Protein AF-A0A7S4K6Q9-F1 (afdb_monomer_lite)

pLDDT: mean 73.51, std 19.59, range [27.22, 94.31]

Structure (mmCIF, N/CA/C/O backbone):
data_AF-A0A7S4K6Q9-F1
#
_entry.id   AF-A0A7S4K6Q9-F1
#
loop_
_atom_site.group_PDB
_atom_site.id
_atom_site.type_symbol
_atom_site.label_atom_id
_atom_site.label_alt_id
_atom_site.label_comp_id
_atom_site.label_asym_id
_atom_site.label_entity_id
_atom_site.label_seq_id
_atom_site.pdbx_PDB_ins_code
_atom_site.Cartn_x
_atom_site.Cartn_y
_atom_site.Cartn_z
_atom_site.occupancy
_atom_site.B_iso_or_equiv
_atom_site.auth_seq_id
_atom_site.auth_comp_id
_atom_site.auth_asym_id
_atom_site.auth_atom_id
_atom_site.pdbx_PDB_model_num
ATOM 1 N N . LEU A 1 1 ? -1.852 -20.223 14.571 1.00 50.03 1 LEU A N 1
ATOM 2 C CA . LEU A 1 1 ? -0.803 -20.693 15.490 1.00 50.03 1 LEU A CA 1
ATOM 3 C C . LEU A 1 1 ? 0.495 -20.186 14.914 1.00 50.03 1 LEU A C 1
ATOM 5 O O . LEU A 1 1 ? 0.719 -20.387 13.725 1.00 50.03 1 LEU A O 1
ATOM 9 N N . ASP A 1 2 ? 1.252 -19.447 15.714 1.00 51.03 2 ASP A N 1
ATOM 10 C CA . ASP A 1 2 ? 2.594 -18.989 15.361 1.00 51.03 2 ASP A CA 1
ATOM 11 C C . ASP A 1 2 ? 3.499 -20.211 15.097 1.00 51.03 2 ASP A C 1
ATOM 13 O O . ASP A 1 2 ? 3.128 -21.333 15.462 1.00 51.03 2 ASP A O 1
ATOM 17 N N . PHE A 1 3 ? 4.689 -20.022 14.526 1.00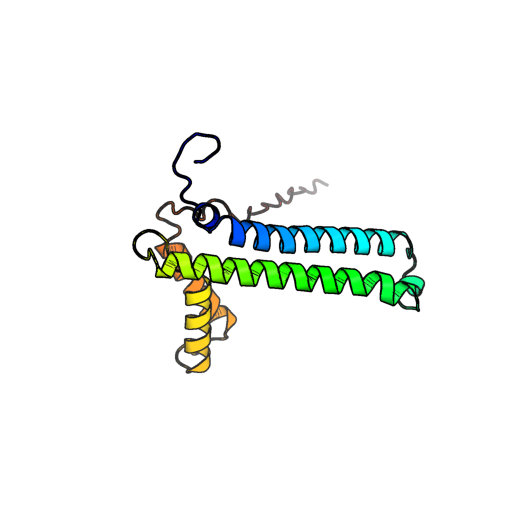 49.22 3 PHE A N 1
ATOM 18 C CA . PHE A 1 3 ? 5.707 -21.075 14.390 1.00 49.22 3 PHE A CA 1
ATOM 19 C C . PHE A 1 3 ? 6.029 -21.760 15.733 1.00 49.22 3 PHE A C 1
ATOM 21 O O . PHE A 1 3 ? 6.483 -22.899 15.757 1.00 49.22 3 PHE A O 1
ATOM 28 N N . TYR A 1 4 ? 5.711 -21.095 16.849 1.00 48.06 4 TYR A N 1
ATOM 29 C CA . TYR A 1 4 ? 5.848 -21.584 18.221 1.00 48.06 4 TYR A CA 1
ATOM 30 C C . TYR A 1 4 ? 4.561 -22.150 18.844 1.00 48.06 4 TYR A C 1
ATOM 32 O O . TYR A 1 4 ? 4.492 -22.321 20.060 1.00 48.06 4 TYR A O 1
ATOM 40 N N . GLY A 1 5 ? 3.506 -22.394 18.062 1.00 46.31 5 GLY A N 1
ATOM 41 C CA . GLY A 1 5 ? 2.275 -22.999 18.580 1.00 46.31 5 GLY A CA 1
ATOM 42 C C . GLY A 1 5 ? 1.490 -22.110 19.555 1.00 46.31 5 GLY A C 1
ATOM 43 O O . GLY A 1 5 ? 0.631 -22.599 20.284 1.00 46.31 5 GLY A O 1
ATOM 44 N N . ARG A 1 6 ? 1.743 -20.796 19.562 1.00 50.53 6 ARG A N 1
ATOM 45 C CA . ARG A 1 6 ? 0.970 -19.816 20.341 1.00 50.53 6 ARG A CA 1
ATOM 46 C C . ARG A 1 6 ? -0.187 -19.249 19.509 1.00 50.53 6 ARG A C 1
ATOM 48 O O . ARG A 1 6 ? -0.061 -19.164 18.279 1.00 50.53 6 ARG A O 1
ATOM 55 N N . PRO A 1 7 ? -1.325 -18.874 20.122 1.00 56.03 7 PRO A N 1
ATOM 56 C CA . PRO A 1 7 ? -2.347 -18.097 19.430 1.00 56.03 7 PRO A CA 1
ATOM 57 C C . PRO A 1 7 ? -1.725 -16.766 18.994 1.00 56.03 7 PRO A C 1
ATOM 59 O O . PRO A 1 7 ? -1.367 -15.935 19.818 1.00 56.03 7 PRO A O 1
ATOM 62 N N . THR A 1 8 ? -1.514 -16.594 17.690 1.00 57.66 8 THR A N 1
ATOM 63 C CA . THR A 1 8 ? -0.915 -15.374 17.150 1.00 57.66 8 THR A CA 1
ATOM 64 C C . THR A 1 8 ? -1.944 -14.262 17.231 1.00 57.66 8 THR A C 1
ATOM 66 O O . THR A 1 8 ? -2.942 -14.304 16.516 1.00 57.66 8 THR A O 1
ATOM 69 N N . GLU A 1 9 ? -1.714 -13.278 18.093 1.00 64.31 9 GLU A N 1
ATOM 70 C CA . GLU A 1 9 ? -2.657 -12.175 18.304 1.00 64.31 9 GLU A CA 1
ATOM 71 C C . GLU A 1 9 ? -2.645 -11.129 17.184 1.00 64.31 9 GLU A C 1
ATOM 73 O O . GLU A 1 9 ? -3.473 -10.223 17.169 1.00 64.31 9 GLU A O 1
ATOM 78 N N . ALA A 1 10 ? -1.756 -11.264 16.195 1.00 69.62 10 ALA A N 1
ATOM 79 C CA . ALA A 1 10 ? -1.750 -10.356 15.061 1.00 69.62 10 ALA A CA 1
ATOM 80 C C . ALA A 1 10 ? -3.058 -10.467 14.255 1.00 69.62 10 ALA A C 1
ATOM 82 O O . ALA A 1 10 ? -3.503 -11.555 13.860 1.00 69.62 10 ALA A O 1
ATOM 83 N N . LEU A 1 11 ? -3.649 -9.300 13.982 1.00 74.19 11 LEU A N 1
ATOM 84 C CA . LEU A 1 11 ? -4.920 -9.121 13.275 1.00 74.19 11 LEU A CA 1
ATOM 85 C C . LEU A 1 11 ? -4.931 -9.869 11.930 1.00 74.19 11 LEU A C 1
ATOM 87 O O . LEU A 1 11 ? -5.911 -10.522 11.576 1.00 74.19 11 LEU A O 1
ATOM 91 N N . TRP A 1 12 ? -3.780 -9.881 11.249 1.00 78.44 12 TRP A N 1
ATOM 92 C CA . TRP A 1 12 ? -3.550 -10.580 9.986 1.00 78.44 12 TRP A CA 1
ATOM 93 C C . TRP A 1 12 ? -3.986 -12.052 9.996 1.00 78.44 12 TRP A C 1
ATOM 95 O O . TRP A 1 12 ? -4.628 -12.516 9.054 1.00 78.44 12 TRP A O 1
ATOM 105 N N . PHE A 1 13 ? -3.678 -12.813 11.050 1.00 80.25 13 PHE A N 1
ATOM 106 C CA . PHE A 1 13 ? -3.968 -14.255 11.069 1.00 80.25 13 PHE A CA 1
ATOM 107 C C . PHE A 1 13 ? -5.449 -14.577 11.265 1.00 80.25 13 PHE A C 1
ATOM 109 O O . PHE A 1 13 ? -5.872 -15.689 10.928 1.00 80.25 13 PHE A O 1
ATOM 116 N N . HIS A 1 14 ? -6.218 -13.603 11.749 1.00 81.25 14 HIS A N 1
ATOM 117 C CA . HIS A 1 14 ? -7.661 -13.691 11.933 1.00 81.25 14 HIS A CA 1
ATOM 118 C C . HIS A 1 14 ? -8.436 -13.294 10.666 1.00 81.25 14 HIS A C 1
ATOM 120 O O . HIS A 1 14 ? -9.622 -13.599 10.555 1.00 81.25 14 HIS A O 1
ATOM 126 N N . ILE A 1 15 ? -7.767 -12.700 9.668 1.00 83.38 15 ILE A N 1
ATOM 127 C CA . ILE A 1 15 ? -8.355 -12.422 8.353 1.00 83.38 15 ILE A CA 1
ATOM 128 C C . ILE A 1 15 ? -8.646 -13.737 7.619 1.00 83.38 15 ILE A C 1
ATOM 130 O O . ILE A 1 15 ? -7.888 -14.720 7.688 1.00 83.38 15 ILE A O 1
ATOM 134 N N . SER A 1 16 ? -9.762 -13.753 6.884 1.00 85.44 16 SER A N 1
ATOM 135 C CA . SER A 1 16 ? -10.164 -14.895 6.066 1.00 85.44 16 SER A CA 1
ATOM 136 C C . SER A 1 16 ? -9.031 -15.305 5.113 1.00 85.44 16 SER A C 1
ATOM 138 O O . SER A 1 16 ? -8.242 -14.479 4.646 1.00 85.44 16 SER A O 1
ATOM 140 N N . ARG A 1 17 ? -8.902 -16.607 4.828 1.00 85.94 17 ARG A N 1
ATOM 141 C CA . ARG A 1 17 ? -7.825 -17.109 3.951 1.00 85.94 17 ARG A CA 1
ATOM 142 C C . ARG A 1 17 ? -7.881 -16.487 2.557 1.00 85.94 17 ARG A C 1
ATOM 144 O O . ARG A 1 17 ? -6.846 -16.196 1.973 1.00 85.94 17 ARG A O 1
ATOM 151 N N . LEU A 1 18 ? -9.091 -16.279 2.049 1.00 86.69 18 LEU A N 1
ATOM 152 C CA . LEU A 1 18 ? -9.329 -15.740 0.719 1.00 86.69 18 LEU A CA 1
ATOM 153 C C . LEU A 1 18 ? -9.000 -14.243 0.644 1.00 86.69 18 LEU A C 1
ATOM 155 O O . LEU A 1 18 ? -8.395 -13.807 -0.332 1.00 86.69 18 LEU A O 1
ATOM 159 N N . ASP A 1 19 ? -9.304 -13.472 1.689 1.00 86.56 19 ASP A N 1
ATOM 160 C CA . ASP A 1 19 ? -8.920 -12.058 1.742 1.00 86.56 19 ASP A CA 1
ATOM 161 C C . ASP A 1 19 ? -7.405 -11.899 1.896 1.00 86.56 19 ASP A C 1
ATOM 163 O O . ASP A 1 19 ? -6.805 -11.106 1.175 1.00 86.56 19 ASP A O 1
ATOM 167 N N . ARG A 1 20 ? -6.758 -12.724 2.732 1.00 88.62 20 ARG A N 1
ATOM 168 C CA . ARG A 1 20 ? -5.289 -12.772 2.804 1.00 88.62 20 ARG A CA 1
ATOM 169 C C . ARG A 1 20 ? -4.657 -13.100 1.459 1.00 88.62 20 ARG A C 1
ATOM 171 O O . ARG A 1 20 ? 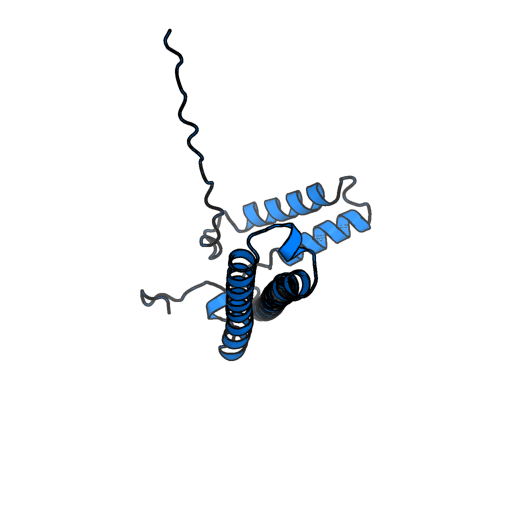-3.733 -12.410 1.051 1.00 88.62 20 ARG A O 1
ATOM 178 N N . ALA A 1 21 ? -5.173 -14.106 0.752 1.00 89.56 21 ALA A N 1
ATOM 179 C CA . ALA A 1 21 ? -4.663 -14.477 -0.564 1.00 89.56 21 ALA A CA 1
ATOM 180 C C . ALA A 1 21 ? -4.777 -13.317 -1.564 1.00 89.56 21 ALA A C 1
ATOM 182 O O . ALA A 1 21 ? -3.829 -13.050 -2.296 1.00 89.56 21 ALA A O 1
ATOM 183 N N . ARG A 1 22 ? -5.898 -12.582 -1.555 1.00 89.19 22 ARG A N 1
ATOM 184 C CA . ARG A 1 22 ? -6.090 -11.389 -2.395 1.00 89.19 22 ARG A CA 1
ATOM 185 C C . ARG A 1 22 ? -5.111 -10.274 -2.039 1.00 89.19 22 ARG A C 1
ATOM 187 O O . ARG A 1 22 ? -4.472 -9.731 -2.934 1.00 89.19 22 ARG A O 1
ATOM 194 N N . ILE A 1 23 ? -4.965 -9.951 -0.754 1.00 88.31 23 ILE A N 1
ATOM 195 C CA . ILE A 1 23 ? -4.031 -8.915 -0.289 1.00 88.31 23 ILE A CA 1
ATOM 196 C C . ILE A 1 23 ? -2.599 -9.286 -0.686 1.00 88.31 23 ILE A C 1
ATOM 198 O O . ILE A 1 23 ? -1.908 -8.492 -1.323 1.00 88.31 23 ILE A O 1
ATOM 202 N N . SER A 1 24 ? -2.173 -10.516 -0.385 1.00 90.88 24 SER A N 1
ATOM 203 C CA . SER A 1 24 ? -0.854 -11.016 -0.766 1.00 90.88 24 SER A CA 1
ATOM 204 C C . SER A 1 24 ? -0.663 -11.020 -2.280 1.00 90.88 24 SER A C 1
ATOM 206 O O . SER A 1 24 ? 0.415 -10.657 -2.734 1.00 90.88 24 SER A O 1
ATOM 208 N N . PHE A 1 25 ? -1.679 -11.369 -3.072 1.00 93.62 25 PHE A N 1
ATOM 209 C CA . PHE A 1 25 ? -1.601 -11.320 -4.532 1.00 93.62 25 PHE A CA 1
ATOM 210 C C . PHE A 1 25 ? -1.298 -9.906 -5.039 1.00 93.62 25 PHE A C 1
ATOM 212 O O . PHE A 1 25 ? -0.358 -9.732 -5.814 1.00 93.62 25 PHE A O 1
ATOM 219 N N . PHE A 1 26 ? -2.024 -8.887 -4.568 1.00 90.69 26 PHE A N 1
ATOM 220 C CA . PHE A 1 26 ? -1.775 -7.499 -4.971 1.00 90.69 26 PHE A CA 1
ATOM 221 C C . PHE A 1 26 ? -0.408 -6.989 -4.497 1.00 90.69 26 PHE A C 1
ATOM 223 O O . PHE A 1 26 ? 0.310 -6.370 -5.278 1.00 90.69 26 PHE A O 1
ATOM 230 N N . LEU A 1 27 ? 0.002 -7.302 -3.264 1.00 90.06 27 LEU A N 1
ATOM 231 C CA . LEU A 1 27 ? 1.316 -6.898 -2.748 1.00 90.06 27 LEU A CA 1
ATOM 232 C C . LEU A 1 27 ? 2.478 -7.580 -3.493 1.00 90.06 27 LEU A C 1
ATOM 234 O O . LEU A 1 27 ? 3.467 -6.928 -3.818 1.00 90.06 27 LEU A O 1
ATOM 238 N N . ASN A 1 28 ? 2.350 -8.865 -3.836 1.00 92.19 28 ASN A N 1
ATOM 239 C CA . ASN A 1 28 ? 3.359 -9.568 -4.637 1.00 92.19 28 ASN A CA 1
ATOM 240 C C . ASN A 1 28 ? 3.383 -9.070 -6.088 1.00 92.19 28 ASN A C 1
ATOM 242 O O . ASN A 1 28 ? 4.453 -8.914 -6.670 1.00 92.19 28 ASN A O 1
ATOM 246 N N . THR A 1 29 ? 2.219 -8.768 -6.663 1.00 91.38 29 THR A N 1
ATOM 247 C CA . THR A 1 29 ? 2.118 -8.184 -8.009 1.00 91.38 29 THR A CA 1
ATOM 248 C C . THR A 1 29 ? 2.766 -6.800 -8.058 1.00 91.38 29 THR A C 1
ATOM 250 O O . THR A 1 29 ? 3.456 -6.471 -9.022 1.00 91.38 29 THR A O 1
ATOM 253 N N . ALA A 1 30 ? 2.623 -6.008 -6.991 1.00 91.75 30 ALA A N 1
ATOM 254 C CA . ALA A 1 30 ? 3.308 -4.729 -6.874 1.00 91.75 30 ALA A CA 1
ATOM 255 C C . ALA A 1 30 ? 4.830 -4.883 -6.927 1.00 91.75 30 ALA A C 1
ATOM 257 O O . ALA A 1 30 ? 5.497 -4.163 -7.675 1.00 91.75 30 ALA A O 1
ATOM 258 N N . TRP A 1 31 ? 5.365 -5.841 -6.166 1.00 92.00 31 TRP A N 1
ATOM 259 C CA . TRP A 1 31 ? 6.789 -6.160 -6.172 1.00 92.00 31 TRP A CA 1
ATOM 260 C C . TRP A 1 31 ? 7.262 -6.628 -7.550 1.00 92.00 31 TRP A C 1
ATOM 262 O O . TRP A 1 31 ? 8.271 -6.147 -8.058 1.00 92.00 31 TRP A O 1
ATOM 272 N N . PHE A 1 32 ? 6.494 -7.504 -8.197 1.00 94.31 32 PHE A N 1
ATOM 273 C CA . PHE A 1 32 ? 6.792 -7.988 -9.541 1.00 94.31 32 PHE A CA 1
ATOM 274 C C . PHE A 1 32 ? 6.909 -6.842 -10.559 1.00 94.31 32 PHE A C 1
ATOM 276 O O . PHE A 1 32 ? 7.908 -6.745 -11.272 1.00 94.31 32 PHE A O 1
ATOM 283 N N . PHE A 1 33 ? 5.943 -5.919 -10.585 1.00 92.75 33 PHE A N 1
ATOM 284 C CA . PHE A 1 33 ? 6.011 -4.755 -11.470 1.00 92.75 33 PHE A CA 1
ATOM 285 C C . PHE A 1 33 ? 7.138 -3.784 -11.107 1.00 92.75 33 PHE A C 1
ATOM 287 O O . PHE A 1 33 ? 7.725 -3.175 -12.002 1.00 92.75 33 PHE A O 1
ATOM 294 N N . HIS A 1 34 ? 7.477 -3.671 -9.822 1.00 93.00 34 HIS A N 1
ATOM 295 C CA . HIS A 1 34 ? 8.625 -2.883 -9.383 1.00 93.00 34 HIS A CA 1
ATOM 296 C C . HIS A 1 34 ? 9.944 -3.460 -9.919 1.00 93.00 34 HIS A C 1
ATOM 298 O O . HIS A 1 34 ? 10.787 -2.717 -10.414 1.00 93.00 34 HIS A O 1
ATOM 304 N N . MET A 1 35 ? 10.098 -4.788 -9.916 1.00 93.62 35 MET A N 1
ATOM 305 C CA . MET A 1 35 ? 11.267 -5.447 -10.509 1.00 93.62 35 MET A CA 1
ATOM 306 C C . MET A 1 35 ? 11.329 -5.249 -12.029 1.00 93.62 35 MET A C 1
ATOM 308 O O . MET A 1 35 ? 12.399 -4.971 -12.563 1.00 93.62 35 MET A O 1
ATOM 312 N N . ILE A 1 36 ? 10.192 -5.328 -12.732 1.00 92.44 36 ILE A N 1
ATOM 313 C CA . ILE A 1 36 ? 10.136 -5.040 -14.176 1.00 92.44 36 ILE A CA 1
ATOM 314 C C . ILE A 1 36 ? 10.566 -3.596 -14.464 1.00 92.44 36 ILE A C 1
ATOM 316 O O . ILE A 1 36 ? 11.357 -3.361 -15.376 1.00 92.44 36 ILE A O 1
ATOM 320 N N . ASN A 1 37 ? 10.075 -2.633 -13.679 1.00 92.50 37 ASN A N 1
ATOM 321 C CA . ASN A 1 37 ? 10.495 -1.237 -13.784 1.00 92.50 37 ASN A CA 1
ATOM 322 C C . ASN A 1 37 ? 12.021 -1.105 -13.627 1.00 92.50 37 ASN A C 1
ATOM 324 O O . ASN A 1 37 ? 12.656 -0.482 -14.475 1.00 92.50 37 ASN A O 1
ATOM 328 N N . LEU A 1 38 ? 12.607 -1.749 -12.610 1.00 91.69 38 LEU A N 1
ATOM 329 C CA . LEU A 1 38 ? 14.052 -1.728 -12.370 1.00 91.69 38 LEU A CA 1
ATOM 330 C C . LEU A 1 38 ? 14.839 -2.278 -13.571 1.00 91.69 38 LEU A C 1
ATOM 332 O O . LEU A 1 38 ? 15.833 -1.681 -13.976 1.00 91.69 38 LEU A O 1
ATOM 336 N N . VAL A 1 39 ? 14.377 -3.375 -14.179 1.00 92.06 39 VAL A N 1
ATOM 337 C CA . VAL A 1 39 ? 14.999 -3.949 -15.386 1.00 92.06 39 VAL A CA 1
ATOM 338 C C . VAL A 1 39 ? 14.978 -2.956 -16.548 1.00 92.06 39 VAL A C 1
ATOM 340 O O . VAL A 1 39 ? 15.991 -2.797 -17.227 1.00 92.06 39 VAL A O 1
ATOM 343 N N . PHE A 1 40 ? 13.866 -2.250 -16.769 1.00 90.38 40 PHE A N 1
ATOM 344 C CA . PHE A 1 40 ? 13.798 -1.246 -17.832 1.00 90.38 40 PHE A CA 1
ATOM 345 C C . PHE A 1 40 ? 14.643 -0.007 -17.541 1.00 90.38 40 PHE A C 1
ATOM 347 O O . PHE A 1 40 ? 15.229 0.530 -18.474 1.00 90.38 40 PHE A O 1
ATOM 354 N N . ILE A 1 41 ? 14.768 0.415 -16.281 1.00 88.88 41 ILE A N 1
ATOM 355 C CA . ILE A 1 41 ? 15.701 1.486 -15.895 1.00 88.88 41 ILE A CA 1
ATOM 356 C C . ILE A 1 41 ? 17.148 1.064 -16.176 1.00 88.88 41 ILE A C 1
ATOM 358 O O . ILE A 1 41 ? 17.933 1.860 -16.682 1.00 88.88 41 ILE A O 1
ATOM 362 N N . LEU A 1 42 ? 17.503 -0.193 -15.893 1.00 89.94 42 LEU A N 1
ATOM 363 C CA . LEU A 1 42 ? 18.836 -0.719 -16.198 1.00 89.94 42 LEU A CA 1
ATOM 364 C C . LEU A 1 42 ? 19.092 -0.817 -17.707 1.00 89.94 42 LEU A C 1
ATOM 366 O O . LEU A 1 42 ? 20.201 -0.542 -18.155 1.00 89.94 42 LEU A O 1
ATOM 370 N N . TYR A 1 43 ? 18.079 -1.198 -18.488 1.00 90.31 43 TYR A N 1
ATOM 371 C CA . TYR A 1 43 ? 18.183 -1.275 -19.944 1.00 90.31 43 TYR A CA 1
ATOM 372 C C . TYR A 1 43 ? 18.294 0.116 -20.589 1.00 90.31 43 TYR A C 1
ATOM 374 O O . TYR A 1 43 ? 19.174 0.353 -21.414 1.00 90.31 43 TYR A O 1
ATOM 382 N N . TYR A 1 44 ? 17.434 1.053 -20.185 1.00 86.06 44 TYR A N 1
ATOM 383 C CA . TYR A 1 44 ? 17.465 2.455 -20.605 1.00 86.06 44 TYR A CA 1
ATOM 384 C C . TYR A 1 44 ? 18.304 3.280 -19.626 1.00 86.06 44 TYR A C 1
ATOM 386 O O . TYR A 1 44 ? 17.805 4.167 -18.940 1.00 86.06 44 TYR A O 1
ATOM 394 N N . TRP A 1 45 ? 19.595 2.959 -19.555 1.00 82.81 45 TRP A N 1
ATOM 395 C CA . TRP A 1 45 ? 20.515 3.543 -18.577 1.00 82.81 45 TRP A CA 1
ATOM 396 C C . TRP A 1 45 ? 20.666 5.066 -18.711 1.00 82.81 45 TRP A C 1
ATOM 398 O O . TRP A 1 45 ? 20.827 5.772 -17.714 1.00 82.81 45 TRP A O 1
ATOM 408 N N . ASN A 1 46 ? 20.613 5.600 -19.937 1.00 88.19 46 ASN A N 1
ATOM 409 C CA . ASN A 1 46 ? 20.723 7.040 -20.139 1.00 88.19 46 ASN A CA 1
ATOM 410 C C . ASN A 1 46 ? 19.403 7.729 -19.832 1.00 88.19 46 ASN A C 1
ATOM 412 O O . ASN A 1 46 ? 18.346 7.351 -20.332 1.00 88.19 46 ASN A O 1
ATOM 416 N N . TYR A 1 47 ? 19.499 8.847 -19.119 1.00 80.12 47 TYR A N 1
ATOM 417 C CA . TYR A 1 47 ? 18.351 9.683 -18.798 1.00 80.12 47 TYR A CA 1
ATOM 418 C C . TYR A 1 47 ? 17.506 10.034 -20.031 1.00 80.12 47 TYR A C 1
ATOM 420 O O . TYR A 1 47 ? 16.290 9.897 -19.984 1.00 80.12 47 TYR A O 1
ATOM 428 N N . ILE A 1 48 ? 18.130 10.412 -21.153 1.00 85.44 48 ILE A N 1
ATOM 429 C CA . ILE A 1 48 ? 17.411 10.783 -22.385 1.00 85.44 48 ILE A CA 1
ATOM 430 C C . ILE A 1 48 ? 16.545 9.618 -22.882 1.00 85.44 48 ILE A C 1
ATOM 432 O O . ILE A 1 48 ? 15.380 9.825 -23.216 1.00 85.44 48 ILE A O 1
ATOM 436 N N . ASP A 1 49 ? 17.071 8.394 -22.836 1.00 81.19 49 ASP A N 1
ATOM 437 C CA . ASP A 1 49 ? 16.370 7.191 -23.284 1.00 81.19 49 ASP A CA 1
ATOM 438 C C . ASP A 1 49 ? 15.155 6.870 -22.394 1.00 81.19 49 ASP A C 1
ATOM 440 O O . ASP A 1 49 ? 14.149 6.348 -22.875 1.00 81.19 49 ASP A O 1
ATOM 444 N N . THR A 1 50 ? 15.195 7.257 -21.112 1.00 81.81 50 THR A N 1
ATOM 445 C CA . THR A 1 50 ? 14.048 7.138 -20.190 1.00 81.81 50 THR A CA 1
ATOM 446 C C . THR A 1 50 ? 12.941 8.166 -20.432 1.00 81.81 50 THR A C 1
ATOM 448 O O . THR A 1 50 ? 11.832 7.994 -19.926 1.00 81.81 50 THR A O 1
ATOM 451 N N . GLN A 1 51 ? 13.213 9.234 -21.188 1.00 86.12 51 GLN A N 1
ATOM 452 C CA . GLN A 1 51 ? 12.261 10.326 -21.433 1.00 86.12 51 GLN A CA 1
ATOM 453 C C . GLN A 1 51 ? 11.600 10.273 -22.805 1.00 86.12 51 GLN A C 1
ATOM 455 O O . GLN A 1 51 ? 10.564 10.904 -23.015 1.00 86.12 51 GLN A O 1
ATOM 460 N N . ILE A 1 52 ? 12.166 9.500 -23.727 1.00 88.75 52 ILE A N 1
ATOM 461 C CA . ILE A 1 52 ? 11.650 9.340 -25.084 1.00 88.75 52 ILE A CA 1
ATOM 462 C C . ILE A 1 52 ? 10.945 7.997 -25.255 1.00 88.75 52 ILE A C 1
ATOM 464 O O . ILE A 1 52 ? 11.125 7.050 -24.487 1.00 88.75 52 ILE A O 1
ATOM 468 N N . TRP A 1 53 ? 10.104 7.906 -26.279 1.00 86.06 53 TRP A N 1
ATOM 469 C CA . TRP A 1 53 ? 9.448 6.653 -26.629 1.00 86.06 53 TRP A CA 1
ATOM 470 C C . TRP A 1 53 ? 10.470 5.697 -27.272 1.00 86.06 53 TRP A C 1
ATOM 472 O O . TRP A 1 53 ? 11.240 6.147 -28.120 1.00 86.06 53 TRP A O 1
ATOM 482 N N . PRO A 1 54 ? 10.504 4.395 -26.924 1.00 87.19 54 PRO A N 1
ATOM 483 C CA . PRO A 1 54 ? 9.584 3.664 -26.042 1.00 87.19 54 PRO A CA 1
ATOM 484 C C . PRO A 1 54 ? 9.987 3.605 -24.553 1.00 87.19 54 PRO A C 1
ATOM 486 O O . PRO A 1 54 ? 9.190 3.129 -23.740 1.00 87.19 54 PRO A O 1
ATOM 489 N N . GLY A 1 55 ? 11.178 4.078 -24.172 1.00 84.50 55 GLY A N 1
ATOM 490 C CA . GLY A 1 55 ? 11.710 3.936 -22.809 1.00 84.50 55 GLY A CA 1
ATOM 491 C C . GLY A 1 55 ? 10.842 4.590 -21.733 1.00 84.50 55 GLY A C 1
ATOM 492 O O . GLY A 1 55 ? 10.551 3.963 -20.713 1.00 84.50 55 GLY A O 1
ATOM 493 N N . ALA A 1 56 ? 10.299 5.780 -22.005 1.00 88.06 56 ALA A N 1
ATOM 494 C CA . ALA A 1 56 ? 9.372 6.457 -21.097 1.00 88.06 56 ALA A CA 1
ATOM 495 C C . ALA A 1 56 ? 8.124 5.621 -20.784 1.00 88.06 56 ALA A C 1
ATOM 497 O O . ALA A 1 56 ? 7.672 5.576 -19.640 1.00 88.06 56 ALA A O 1
ATOM 498 N N . PHE A 1 57 ? 7.566 4.929 -21.775 1.00 90.69 57 PHE A N 1
ATOM 499 C CA . PHE A 1 57 ? 6.392 4.086 -21.563 1.00 90.69 57 PHE A CA 1
ATOM 500 C C . PHE A 1 57 ? 6.750 2.832 -20.760 1.00 90.69 57 PHE A C 1
ATOM 502 O O . PHE A 1 57 ? 6.083 2.519 -19.772 1.00 90.69 57 PHE A O 1
ATOM 509 N N . LEU A 1 58 ? 7.824 2.143 -21.155 1.00 90.81 58 LEU A N 1
ATOM 510 C CA . LEU A 1 58 ? 8.243 0.876 -20.552 1.00 90.81 58 LEU A CA 1
ATOM 511 C C . LEU A 1 58 ? 8.721 1.021 -19.105 1.00 90.81 58 LEU A C 1
ATOM 513 O O . LEU A 1 58 ? 8.548 0.093 -18.321 1.00 90.81 58 LEU A O 1
ATOM 517 N N . ILE A 1 59 ? 9.257 2.181 -18.722 1.00 88.56 59 ILE A N 1
ATOM 518 C CA . ILE A 1 59 ? 9.620 2.464 -17.330 1.00 88.56 59 ILE A CA 1
ATOM 519 C C . ILE A 1 59 ? 8.381 2.865 -16.525 1.00 88.56 59 ILE A C 1
ATOM 521 O O . ILE A 1 59 ? 8.101 2.275 -15.481 1.00 88.56 59 ILE A O 1
ATOM 525 N N . ASN A 1 60 ? 7.602 3.844 -16.990 1.00 90.62 60 ASN A N 1
ATOM 526 C CA . ASN A 1 60 ? 6.542 4.421 -16.161 1.00 90.62 60 ASN A CA 1
ATOM 527 C C . ASN A 1 60 ? 5.336 3.489 -15.983 1.00 90.62 60 ASN A C 1
ATOM 529 O O . ASN A 1 60 ? 4.745 3.470 -14.904 1.00 90.62 60 ASN A O 1
ATOM 533 N N . MET A 1 61 ? 4.979 2.683 -16.987 1.00 93.12 61 MET A N 1
ATOM 534 C CA . MET A 1 61 ? 3.812 1.797 -16.890 1.00 93.12 61 MET A CA 1
ATOM 535 C C . MET A 1 61 ? 3.933 0.756 -15.765 1.00 93.12 61 MET A C 1
ATOM 537 O O . MET A 1 61 ? 3.037 0.702 -14.920 1.00 93.12 61 MET A O 1
ATOM 541 N N . PRO A 1 62 ? 5.019 -0.036 -15.667 1.00 91.62 62 PRO A N 1
ATOM 542 C CA . PRO A 1 62 ? 5.214 -0.937 -14.534 1.00 91.62 62 PRO A CA 1
ATOM 543 C C . PRO A 1 62 ? 5.291 -0.191 -13.195 1.00 91.62 62 PRO A C 1
ATOM 545 O O . PRO A 1 62 ? 4.760 -0.678 -12.201 1.00 91.62 62 PRO A O 1
ATOM 548 N N . ALA A 1 63 ? 5.865 1.016 -13.158 1.00 88.69 63 ALA A N 1
ATOM 549 C CA . ALA A 1 63 ? 5.886 1.835 -11.942 1.00 88.69 63 ALA A CA 1
ATOM 550 C C . ALA A 1 63 ? 4.464 2.182 -11.462 1.00 88.69 63 ALA A C 1
ATOM 552 O O . ALA A 1 63 ? 4.125 1.967 -10.298 1.00 88.69 63 ALA A O 1
ATOM 553 N N . LEU A 1 64 ? 3.604 2.655 -12.367 1.00 92.69 64 LEU A N 1
ATOM 554 C CA . LEU A 1 64 ? 2.210 2.983 -12.062 1.00 92.69 64 LEU A CA 1
ATOM 555 C C . LEU A 1 64 ? 1.406 1.746 -11.643 1.00 92.69 64 LEU A C 1
ATOM 557 O O . LEU A 1 64 ? 0.639 1.807 -10.680 1.00 92.69 64 LEU A O 1
ATOM 561 N N . LEU A 1 65 ? 1.605 0.613 -12.322 1.00 92.62 65 LEU A N 1
ATOM 562 C CA . LEU A 1 65 ? 0.963 -0.656 -11.963 1.00 92.62 65 LEU A CA 1
ATOM 563 C C . LEU A 1 65 ? 1.421 -1.160 -10.590 1.00 92.62 65 LEU A C 1
ATOM 565 O O . LEU A 1 65 ? 0.603 -1.675 -9.822 1.00 92.62 65 LEU A O 1
ATOM 569 N N . SER A 1 66 ? 2.700 -0.974 -10.259 1.00 92.56 66 SER A N 1
ATOM 570 C CA . SER A 1 66 ? 3.247 -1.291 -8.941 1.00 92.56 66 SER A CA 1
ATOM 571 C C . SER A 1 66 ? 2.559 -0.464 -7.853 1.00 92.56 66 SER A C 1
ATOM 573 O O . SER A 1 66 ? 1.968 -1.033 -6.932 1.00 92.56 66 SER A O 1
ATOM 575 N N . ILE A 1 67 ? 2.522 0.863 -8.014 1.00 91.94 67 ILE A N 1
ATOM 576 C CA . ILE A 1 67 ? 1.866 1.785 -7.073 1.00 91.94 67 ILE A CA 1
ATOM 577 C C . ILE A 1 67 ? 0.383 1.432 -6.904 1.00 91.94 67 ILE A C 1
ATOM 579 O O . ILE A 1 67 ? -0.095 1.279 -5.778 1.00 91.94 67 ILE A O 1
ATOM 583 N N . GLY A 1 68 ? -0.345 1.243 -8.009 1.00 91.25 68 GLY A N 1
ATOM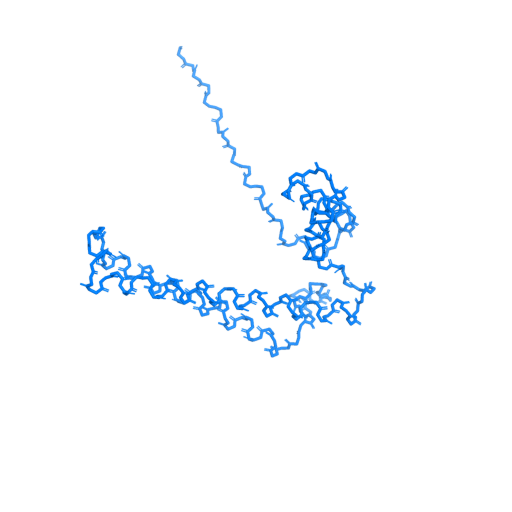 584 C CA . GLY A 1 68 ? -1.762 0.876 -7.973 1.00 91.25 68 GLY A CA 1
ATOM 585 C C . GLY A 1 68 ? -2.014 -0.448 -7.245 1.00 91.25 68 GLY A C 1
ATOM 586 O O . GLY A 1 68 ? -2.983 -0.570 -6.490 1.00 91.25 68 GLY A O 1
ATOM 587 N N . SER A 1 69 ? -1.113 -1.417 -7.405 1.00 92.00 69 SER A N 1
ATOM 588 C CA . SER A 1 69 ? -1.194 -2.714 -6.730 1.00 92.00 69 SER A CA 1
ATOM 589 C C . SER A 1 69 ? -0.941 -2.597 -5.221 1.00 92.00 69 SER A C 1
ATOM 591 O O . SER A 1 69 ? -1.704 -3.175 -4.446 1.00 92.00 69 SER A O 1
ATOM 593 N N . VAL A 1 70 ? 0.040 -1.793 -4.781 1.00 90.06 70 VAL A N 1
ATOM 594 C CA . VAL A 1 70 ? 0.261 -1.516 -3.344 1.00 90.06 70 VAL A CA 1
ATOM 595 C C . VAL A 1 70 ? -0.961 -0.843 -2.726 1.00 90.06 70 VAL A C 1
ATOM 597 O O . VAL A 1 70 ? -1.448 -1.294 -1.689 1.00 90.06 70 VAL A O 1
ATOM 600 N N . ILE A 1 71 ? -1.490 0.202 -3.371 1.00 91.31 71 ILE A N 1
ATOM 601 C CA . ILE A 1 71 ? -2.668 0.932 -2.878 1.00 91.31 71 ILE A CA 1
ATOM 602 C C . ILE A 1 71 ? -3.861 -0.019 -2.751 1.00 91.31 71 ILE A C 1
ATOM 604 O O . ILE A 1 71 ? -4.530 -0.043 -1.719 1.00 91.31 71 ILE A O 1
ATOM 608 N N . THR A 1 72 ? -4.106 -0.844 -3.770 1.00 90.56 72 THR A N 1
ATOM 609 C CA . THR A 1 72 ? -5.209 -1.813 -3.757 1.00 90.56 72 THR A CA 1
ATOM 610 C C . THR A 1 72 ? -5.034 -2.842 -2.640 1.00 90.56 72 THR A C 1
ATOM 612 O O . THR A 1 72 ? -5.980 -3.095 -1.892 1.00 90.56 72 THR A O 1
ATOM 615 N N . GLY A 1 73 ? -3.825 -3.389 -2.475 1.00 87.12 73 GLY A N 1
ATOM 616 C CA . GLY A 1 73 ? -3.495 -4.309 -1.386 1.00 87.12 73 GLY A CA 1
ATOM 617 C C . GLY A 1 73 ? -3.738 -3.689 -0.008 1.00 87.12 73 GLY A C 1
ATOM 618 O O . GLY A 1 73 ? -4.432 -4.287 0.814 1.00 87.12 73 GLY A O 1
ATOM 619 N N . GLY A 1 74 ? -3.264 -2.459 0.210 1.00 86.56 74 GLY A N 1
ATOM 620 C CA . GLY A 1 74 ? -3.460 -1.723 1.461 1.00 86.56 74 GLY A CA 1
ATOM 621 C C . GLY A 1 74 ? -4.929 -1.409 1.759 1.00 86.56 74 GLY A C 1
ATOM 622 O O . GLY A 1 74 ? -5.379 -1.576 2.892 1.00 86.56 74 GLY A O 1
ATOM 623 N N . VAL A 1 75 ? -5.721 -1.028 0.750 1.00 87.62 75 VAL A N 1
ATOM 624 C CA . VAL A 1 75 ? -7.167 -0.787 0.918 1.00 87.62 75 VAL A CA 1
ATOM 625 C C . VAL A 1 75 ? -7.910 -2.077 1.264 1.00 87.62 75 VAL A C 1
ATOM 627 O O . VAL A 1 75 ? -8.783 -2.069 2.135 1.00 87.62 75 VAL A O 1
ATOM 630 N N . LEU A 1 76 ? -7.591 -3.187 0.594 1.00 88.44 76 LEU A N 1
ATOM 631 C CA . LEU A 1 76 ? -8.196 -4.487 0.890 1.00 88.44 76 LEU A CA 1
ATOM 632 C C . LEU A 1 76 ? -7.831 -4.965 2.295 1.00 88.44 76 LEU A C 1
ATOM 634 O O . LEU A 1 76 ? -8.710 -5.439 3.015 1.00 88.44 76 LEU A O 1
ATOM 638 N N . GLN A 1 77 ? -6.574 -4.779 2.700 1.00 90.00 77 GLN A N 1
ATOM 639 C CA . GLN A 1 77 ? -6.119 -5.079 4.050 1.00 90.00 77 GLN A CA 1
ATOM 640 C C . GLN A 1 77 ? -6.872 -4.243 5.082 1.00 90.00 77 GLN A C 1
ATOM 642 O O . GLN A 1 77 ? -7.517 -4.814 5.955 1.00 90.00 77 GLN A O 1
ATOM 647 N N . GLY A 1 78 ? -6.907 -2.918 4.923 1.00 85.50 78 GLY A N 1
ATOM 648 C CA . GLY A 1 78 ? -7.615 -2.036 5.850 1.00 85.50 78 GLY A CA 1
ATOM 649 C C . GLY A 1 78 ? -9.108 -2.360 5.970 1.00 85.50 78 GLY A C 1
ATOM 650 O O . GLY A 1 78 ? -9.663 -2.316 7.065 1.00 85.50 78 GLY A O 1
ATOM 651 N N . LYS A 1 79 ? -9.774 -2.751 4.873 1.00 86.12 79 LYS A N 1
ATOM 652 C CA . LYS A 1 79 ? -11.179 -3.201 4.912 1.00 86.12 79 LYS A CA 1
ATOM 653 C C . LYS A 1 79 ? -11.351 -4.525 5.657 1.00 86.12 79 LYS A C 1
ATOM 655 O O . LYS A 1 79 ? -12.313 -4.674 6.408 1.00 86.12 79 LYS A O 1
ATOM 660 N N . ALA A 1 80 ? -10.458 -5.485 5.432 1.00 85.38 80 ALA A N 1
ATOM 661 C CA . ALA A 1 80 ? -10.509 -6.785 6.093 1.00 85.38 80 ALA A CA 1
ATOM 662 C C . ALA A 1 80 ? -10.237 -6.664 7.601 1.00 85.38 80 ALA A C 1
ATOM 664 O O . ALA A 1 80 ? -10.928 -7.286 8.406 1.00 85.38 80 ALA A O 1
ATOM 665 N N . GLU A 1 81 ? -9.278 -5.819 7.970 1.00 85.12 81 GLU A N 1
ATOM 666 C CA . GLU A 1 81 ? -8.936 -5.485 9.350 1.00 85.12 81 GLU A CA 1
ATOM 667 C C . GLU A 1 81 ? -10.083 -4.758 10.054 1.00 85.12 81 GLU A C 1
ATOM 669 O O . GLU A 1 81 ? -10.511 -5.194 11.120 1.00 85.12 81 GLU A O 1
ATOM 674 N N . GLN A 1 82 ? -10.660 -3.724 9.431 1.00 84.75 82 GLN A N 1
ATOM 675 C CA . GLN A 1 82 ? -11.798 -3.004 10.007 1.00 84.75 82 GLN A CA 1
ATOM 676 C C . GLN A 1 82 ? -12.986 -3.937 10.261 1.00 84.75 82 GLN A C 1
ATOM 678 O O . GLN A 1 82 ? -13.579 -3.896 11.333 1.00 84.75 82 GLN A O 1
ATOM 683 N N . LYS A 1 83 ? -13.287 -4.840 9.319 1.00 84.62 83 LYS A N 1
ATOM 684 C CA . LYS A 1 83 ? -14.365 -5.823 9.481 1.00 84.62 83 LYS A CA 1
ATOM 685 C C . LYS A 1 83 ? -14.141 -6.748 10.684 1.00 84.62 83 LYS A C 1
ATOM 687 O O . LYS A 1 83 ? -15.108 -7.151 11.324 1.00 84.62 83 LYS A O 1
ATOM 692 N N . LEU A 1 84 ? -12.892 -7.110 10.979 1.00 82.56 84 LEU A N 1
ATOM 693 C CA . LEU A 1 84 ? -12.554 -7.920 12.153 1.00 82.56 84 LEU A CA 1
ATOM 694 C C . LEU A 1 84 ? -12.666 -7.132 13.453 1.00 82.56 84 LEU A C 1
ATOM 696 O O . LEU A 1 84 ? -13.186 -7.664 14.429 1.00 82.56 84 LEU A O 1
ATOM 700 N N . ILE A 1 85 ? -12.202 -5.882 13.453 1.00 82.69 85 ILE A N 1
ATOM 701 C CA . ILE A 1 85 ? -12.302 -4.985 14.608 1.00 82.69 85 ILE A CA 1
ATOM 702 C C . ILE A 1 85 ? -13.776 -4.742 14.948 1.00 82.69 85 ILE A C 1
ATOM 704 O O . ILE A 1 85 ? -14.161 -4.871 16.105 1.00 82.69 85 ILE A O 1
ATOM 708 N N . ASP A 1 86 ? -14.616 -4.488 13.943 1.00 82.88 86 ASP A N 1
ATOM 709 C CA . ASP A 1 86 ? -16.057 -4.287 14.133 1.00 82.88 86 ASP A CA 1
ATOM 710 C C . ASP A 1 86 ? -16.756 -5.559 14.650 1.00 82.88 86 ASP A C 1
ATOM 712 O O . ASP A 1 86 ? -17.726 -5.477 15.399 1.00 82.88 86 ASP A O 1
ATOM 716 N N . ALA A 1 87 ? -16.265 -6.744 14.270 1.00 83.44 87 ALA A N 1
ATOM 717 C CA . ALA A 1 87 ? -16.818 -8.022 14.716 1.00 83.44 87 ALA A CA 1
ATOM 718 C C . ALA A 1 87 ? -16.350 -8.439 16.122 1.00 83.44 87 ALA A C 1
ATOM 720 O O . ALA A 1 87 ? -17.056 -9.187 16.796 1.00 83.44 87 ALA A O 1
ATOM 721 N N . GLN A 1 88 ? -15.157 -8.013 16.551 1.00 80.38 88 GLN A N 1
ATOM 722 C CA . GLN A 1 88 ? -14.560 -8.371 17.845 1.00 80.38 88 GLN A CA 1
ATOM 723 C C . GLN A 1 88 ? -13.872 -7.157 18.505 1.00 80.38 88 GLN A C 1
ATOM 725 O O . GLN A 1 88 ? -12.654 -7.178 18.714 1.00 80.38 88 GLN A O 1
ATOM 730 N N . PRO A 1 89 ? -14.634 -6.111 18.876 1.00 75.00 89 PRO A N 1
ATOM 731 C CA . PRO A 1 89 ? -14.074 -4.858 19.389 1.00 75.00 89 PRO A CA 1
ATOM 732 C C . PRO A 1 89 ? -13.423 -5.001 20.771 1.00 75.00 89 PRO A C 1
ATOM 734 O O . PRO A 1 89 ? -12.560 -4.208 21.126 1.00 75.00 89 PRO A O 1
ATOM 737 N N . GLU A 1 90 ? -13.805 -6.018 21.550 1.00 74.81 90 GLU A N 1
ATOM 738 C CA . GLU A 1 90 ? -13.175 -6.319 22.846 1.00 74.81 90 GLU A CA 1
ATOM 739 C C . GLU A 1 90 ? -11.792 -6.965 22.695 1.00 74.81 90 GLU A C 1
ATOM 741 O O . GLU A 1 90 ? -10.973 -6.900 23.608 1.00 74.81 90 GLU A O 1
ATOM 746 N N . ARG A 1 91 ? -11.529 -7.601 21.545 1.00 71.50 91 ARG A N 1
ATOM 747 C CA . ARG A 1 91 ? -10.308 -8.378 21.302 1.00 71.50 91 ARG A CA 1
ATOM 748 C C . ARG A 1 91 ? -9.259 -7.611 20.508 1.00 71.50 91 ARG A C 1
ATOM 750 O O . ARG A 1 91 ? -8.070 -7.849 20.697 1.00 71.50 91 ARG A O 1
ATOM 757 N N . PHE A 1 92 ? -9.681 -6.728 19.605 1.00 73.38 92 PHE A N 1
ATOM 758 C CA . PHE A 1 92 ? -8.775 -5.987 18.733 1.00 73.38 92 PHE A CA 1
ATOM 759 C C . PHE A 1 92 ? -8.873 -4.483 18.987 1.00 73.38 92 PHE A C 1
ATOM 761 O O . PHE A 1 92 ? -9.983 -3.950 19.034 1.00 73.38 92 PHE A O 1
ATOM 768 N N . PRO A 1 93 ? -7.733 -3.777 19.121 1.00 71.31 93 PRO A N 1
ATOM 769 C CA . PRO A 1 93 ? -7.749 -2.336 19.297 1.00 71.31 93 PRO A CA 1
ATOM 770 C C . PRO A 1 93 ? -8.323 -1.639 18.052 1.00 71.31 93 PRO A C 1
ATOM 772 O O . PRO A 1 93 ? -8.233 -2.170 16.938 1.00 71.31 93 PRO A O 1
ATOM 775 N N . PRO A 1 94 ? -8.903 -0.438 18.215 1.00 72.56 94 PRO A N 1
ATOM 776 C CA . PRO A 1 94 ? -9.387 0.356 17.095 1.00 72.56 94 PRO A CA 1
ATOM 777 C C . PRO A 1 94 ? -8.261 0.651 16.098 1.00 72.56 94 PRO A C 1
ATOM 779 O O . PRO A 1 94 ? -7.118 0.894 16.478 1.00 72.56 94 PRO A O 1
ATOM 782 N N . ALA A 1 95 ? -8.591 0.659 14.805 1.00 73.31 95 ALA A N 1
ATOM 783 C CA . ALA A 1 95 ? -7.610 0.940 13.766 1.00 73.31 95 ALA A CA 1
ATOM 784 C C . ALA A 1 95 ? -7.070 2.382 13.894 1.00 73.31 95 ALA A C 1
ATOM 786 O O . ALA A 1 95 ? -7.865 3.309 14.086 1.00 73.31 95 ALA A O 1
ATOM 787 N N . PRO A 1 96 ? -5.763 2.618 13.664 1.00 69.56 96 PRO A N 1
ATOM 788 C CA . PRO A 1 96 ? -5.176 3.964 13.659 1.00 69.56 96 PRO A CA 1
ATOM 789 C C . PRO A 1 96 ? -5.879 4.926 12.688 1.00 69.56 96 PRO A C 1
ATOM 791 O O . PRO A 1 96 ? -5.980 6.129 12.922 1.00 69.56 96 PRO A O 1
ATOM 794 N N . THR A 1 97 ? -6.443 4.389 11.602 1.00 71.38 97 THR A N 1
ATOM 795 C CA . THR A 1 97 ? -7.209 5.149 10.603 1.00 71.38 97 THR A CA 1
ATOM 796 C C . THR A 1 97 ? -8.444 5.840 11.182 1.00 71.38 97 THR A C 1
ATOM 798 O O . THR A 1 97 ? -8.873 6.862 10.640 1.00 71.38 97 THR A O 1
ATOM 801 N N . LYS A 1 98 ? -9.007 5.331 12.285 1.00 73.31 98 LYS A N 1
ATOM 802 C CA . LYS A 1 98 ? -10.113 5.968 13.006 1.00 73.31 98 LYS A CA 1
ATOM 803 C C . LYS A 1 98 ? -9.668 7.297 13.626 1.00 73.31 98 LYS A C 1
ATOM 805 O O . LYS A 1 98 ? -10.319 8.311 13.394 1.00 73.31 98 LYS A O 1
ATOM 810 N N . TYR A 1 99 ? -8.507 7.318 14.278 1.00 70.69 99 TYR A N 1
ATOM 811 C CA . TYR A 1 99 ? -7.920 8.518 14.887 1.00 70.69 99 TYR A CA 1
ATOM 812 C C . TYR A 1 99 ? -7.494 9.554 13.845 1.00 70.69 99 TYR A C 1
ATOM 814 O O . TYR A 1 99 ? -7.695 10.751 14.036 1.00 70.69 99 TYR A O 1
ATOM 822 N N . ILE A 1 100 ? -6.997 9.105 12.687 1.00 75.00 100 ILE A N 1
ATOM 823 C CA . ILE A 1 100 ? -6.694 9.996 11.554 1.00 75.00 100 ILE A CA 1
ATOM 824 C C . ILE A 1 100 ? -7.974 10.673 11.036 1.00 75.00 100 ILE A C 1
ATOM 826 O O . ILE A 1 100 ? -7.978 11.878 10.776 1.00 75.00 100 ILE A O 1
ATOM 830 N N . LYS A 1 101 ? -9.080 9.926 10.902 1.00 77.69 101 LYS A N 1
ATOM 831 C CA . LYS A 1 101 ? -10.379 10.487 10.487 1.00 77.69 101 LYS A CA 1
ATOM 832 C C . LYS A 1 101 ? -10.947 11.452 11.523 1.00 77.69 101 LYS A C 1
ATOM 834 O O . LYS A 1 101 ? -11.474 12.492 11.136 1.00 77.69 101 LYS A O 1
ATOM 839 N N . GLU A 1 102 ? -10.835 11.125 12.806 1.00 76.81 102 GLU A N 1
ATOM 840 C CA . GLU A 1 102 ? -11.255 11.999 13.906 1.00 76.81 102 GLU A CA 1
ATOM 841 C C . GLU A 1 102 ? -10.440 13.299 13.918 1.00 76.81 102 GLU A C 1
ATOM 843 O O . GLU A 1 102 ? -11.029 14.378 13.938 1.00 76.81 102 GLU A O 1
ATOM 848 N N . GLY A 1 103 ? -9.114 13.221 13.763 1.00 75.94 10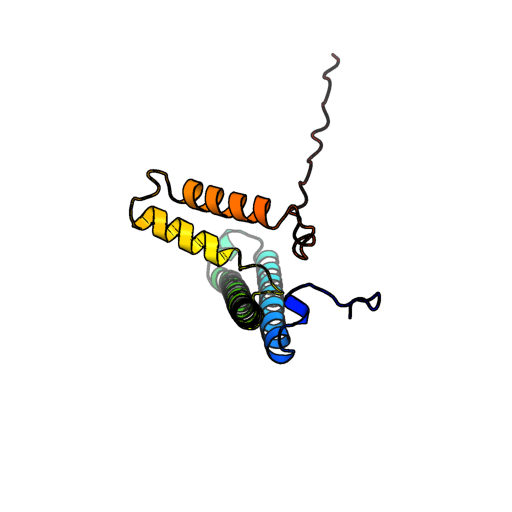3 GLY A N 1
ATOM 849 C CA . GLY A 1 103 ? -8.248 14.396 13.638 1.00 75.94 103 GLY A CA 1
ATOM 850 C C . GLY A 1 103 ? -8.577 15.257 12.412 1.00 75.94 103 GLY A C 1
ATOM 851 O O . GLY A 1 103 ? -8.661 16.482 12.514 1.00 75.94 103 GLY A O 1
ATOM 852 N N . PHE A 1 104 ? -8.856 14.639 11.259 1.00 77.31 104 PHE A N 1
ATOM 853 C CA . PHE A 1 104 ? -9.308 15.368 10.067 1.00 77.31 104 PHE A CA 1
ATOM 854 C C . PHE A 1 104 ? -10.680 16.027 10.273 1.00 77.31 104 PHE A C 1
ATOM 856 O O . PHE A 1 104 ? -10.901 17.156 9.830 1.00 77.31 104 PHE A O 1
ATOM 863 N N . HIS A 1 105 ? -11.606 15.350 10.954 1.00 80.44 105 HIS A N 1
ATOM 864 C CA . HIS A 1 105 ? -12.922 15.896 11.271 1.00 80.44 105 HIS A CA 1
ATOM 865 C C . HIS A 1 105 ? -12.826 17.077 12.249 1.00 80.44 105 HIS A C 1
ATOM 867 O O . HIS A 1 105 ? -13.474 18.101 12.031 1.00 80.44 105 HIS A O 1
ATOM 873 N N . GLU A 1 106 ? -11.990 16.986 13.284 1.00 78.00 106 GLU A N 1
ATOM 874 C CA . GLU A 1 106 ? -11.734 18.073 14.241 1.00 78.00 106 GLU A CA 1
ATOM 875 C C . GLU A 1 106 ? -11.055 19.283 13.590 1.00 78.00 106 GLU A C 1
ATOM 877 O O . GLU A 1 106 ? -11.399 20.427 13.902 1.00 78.00 106 GLU A O 1
ATOM 882 N N . TRP A 1 107 ? -10.142 19.048 12.645 1.00 82.69 107 TRP A N 1
ATOM 883 C CA . TRP A 1 107 ? -9.556 20.110 11.829 1.00 82.69 107 TRP A CA 1
ATOM 884 C C . TRP A 1 107 ? -10.613 20.772 10.935 1.00 82.69 107 TRP A C 1
ATOM 886 O O . TRP A 1 107 ? -10.787 21.990 10.976 1.00 82.69 107 TRP A O 1
ATOM 896 N N . ARG A 1 108 ? -11.392 19.978 10.186 1.00 82.44 108 ARG A N 1
ATOM 897 C CA . ARG A 1 108 ? -12.439 20.481 9.280 1.00 82.44 108 ARG A CA 1
ATOM 898 C C . ARG A 1 108 ? -13.557 21.228 10.016 1.00 82.44 108 ARG A C 1
ATOM 900 O O . ARG A 1 108 ? -14.134 22.154 9.456 1.00 82.44 108 ARG A O 1
ATOM 907 N N . THR A 1 109 ? -13.884 20.824 11.241 1.00 84.00 109 THR A N 1
ATOM 908 C CA . THR A 1 109 ? -14.912 21.479 12.071 1.00 84.00 109 THR A CA 1
ATOM 909 C C . THR A 1 109 ? -14.379 22.678 12.857 1.00 84.00 109 THR A C 1
ATOM 911 O O . THR A 1 109 ? -15.134 23.288 13.610 1.00 84.00 109 THR A O 1
ATOM 914 N N . GLY A 1 110 ? -13.098 23.033 12.691 1.00 76.19 110 GLY A N 1
ATOM 915 C CA . GLY A 1 110 ? -12.480 24.189 13.343 1.00 76.19 110 GLY A CA 1
ATOM 916 C C . GLY A 1 110 ? -12.247 24.016 14.847 1.00 76.19 110 GLY A C 1
ATOM 917 O O . GLY A 1 110 ? -11.833 24.963 15.508 1.00 76.19 110 GLY A O 1
ATOM 918 N N . LYS A 1 111 ? -12.474 22.817 15.397 1.00 73.06 111 LYS A N 1
ATOM 919 C CA . LYS A 1 111 ? -12.335 22.531 16.834 1.00 73.06 111 LYS A CA 1
ATOM 920 C C . LYS A 1 111 ? -10.882 22.497 17.301 1.00 73.06 111 LYS A C 1
ATOM 922 O O . LYS A 1 111 ? -10.618 22.729 18.473 1.00 73.06 111 LYS A O 1
ATOM 927 N N . SER A 1 112 ? -9.947 22.194 16.399 1.00 69.50 112 SER A N 1
ATOM 928 C CA . SER A 1 112 ? -8.541 22.002 16.764 1.00 69.50 112 SER A CA 1
ATOM 929 C C . SER A 1 112 ? -7.731 23.302 16.856 1.00 69.50 112 SER A C 1
ATOM 931 O O . SER A 1 112 ? -6.770 23.353 17.618 1.00 69.50 112 SER A O 1
ATOM 933 N N . GLY A 1 113 ? -8.069 24.334 16.070 1.00 65.62 113 GLY A N 1
ATOM 934 C CA . GLY A 1 113 ? -7.296 25.586 15.997 1.00 65.62 113 GLY A CA 1
ATOM 935 C C . GLY A 1 113 ? -5.845 25.443 15.494 1.00 65.62 113 GLY A C 1
ATOM 936 O O . GLY A 1 113 ? -5.120 26.432 15.455 1.00 65.62 113 GLY A O 1
ATOM 937 N N . LYS A 1 114 ? -5.420 24.232 15.107 1.00 77.88 114 LYS A N 1
ATOM 938 C CA . LYS A 1 114 ? -4.057 23.864 14.695 1.00 77.88 114 LYS A CA 1
ATOM 939 C C . LYS A 1 114 ? -4.012 23.381 13.240 1.00 77.88 114 LYS A C 1
ATOM 941 O O . LYS A 1 114 ? -5.051 23.003 12.688 1.00 77.88 114 LYS A O 1
ATOM 946 N N . PRO A 1 115 ? -2.831 23.379 12.595 1.00 80.81 115 PRO A N 1
ATOM 947 C CA . PRO A 1 115 ? -2.655 22.774 11.279 1.00 80.81 115 PRO A CA 1
ATOM 948 C C . PRO A 1 115 ? -2.919 21.260 11.309 1.00 80.81 115 PRO A C 1
ATOM 950 O O . PRO A 1 115 ? -2.586 20.568 12.268 1.00 80.81 115 PRO A O 1
ATOM 953 N N . LEU A 1 116 ? -3.475 20.738 10.210 1.00 74.88 116 LEU A N 1
ATOM 954 C CA . LEU A 1 116 ? -3.983 19.366 10.087 1.00 74.88 116 LEU A CA 1
ATOM 955 C C . LEU A 1 116 ? -3.008 18.284 10.580 1.00 74.88 116 LEU A C 1
ATOM 957 O O . LEU A 1 116 ? -3.411 17.350 11.269 1.00 74.88 116 LEU A O 1
ATOM 961 N N . MET A 1 117 ? -1.727 18.405 10.226 1.00 73.75 117 MET A N 1
ATOM 962 C CA . MET A 1 117 ? -0.717 17.408 10.588 1.00 73.75 117 MET A CA 1
ATOM 963 C C . MET A 1 117 ? -0.448 17.361 12.092 1.00 73.75 117 MET A C 1
ATOM 965 O O . MET A 1 117 ? -0.167 16.288 12.612 1.00 73.75 117 MET A O 1
ATOM 969 N N . GLU A 1 118 ? -0.556 18.484 12.801 1.00 76.81 118 GLU A N 1
ATOM 970 C CA . GLU A 1 118 ? -0.394 18.510 14.258 1.00 76.81 118 GLU A CA 1
ATOM 971 C C . GLU A 1 118 ? -1.608 17.908 14.962 1.00 76.81 118 GLU A C 1
ATOM 973 O O . GLU A 1 118 ? -1.444 17.157 15.919 1.00 76.81 118 GLU A O 1
ATOM 978 N N . THR A 1 119 ? -2.816 18.170 14.457 1.00 74.44 119 THR A N 1
ATOM 979 C CA . THR A 1 119 ? -4.049 17.562 14.975 1.00 74.44 119 THR A CA 1
ATOM 980 C C . THR A 1 119 ? -4.041 16.046 14.788 1.00 74.44 119 THR A C 1
ATOM 982 O O . THR A 1 119 ? -4.349 15.305 15.718 1.00 74.44 119 THR A O 1
ATOM 985 N N . ILE A 1 120 ? -3.651 15.572 13.598 1.00 77.06 120 ILE A N 1
ATOM 986 C CA . ILE A 1 120 ? -3.544 14.136 13.315 1.00 77.06 120 ILE A CA 1
ATOM 987 C C . ILE A 1 120 ? -2.446 13.501 14.171 1.00 77.06 120 ILE A C 1
ATOM 989 O O . ILE A 1 120 ? -2.688 12.448 14.754 1.00 77.06 120 ILE A O 1
ATOM 993 N N . LYS A 1 121 ? -1.264 14.127 14.280 1.00 77.25 121 LYS A N 1
ATOM 994 C CA . LYS A 1 121 ? -0.168 13.607 15.112 1.00 77.25 121 LYS A CA 1
ATOM 995 C C . LYS A 1 121 ? -0.561 13.501 16.580 1.00 77.25 121 LYS A C 1
ATOM 997 O O . LYS A 1 121 ? -0.298 12.464 17.164 1.00 77.25 121 LYS A O 1
ATOM 1002 N N . ALA A 1 122 ? -1.223 14.515 17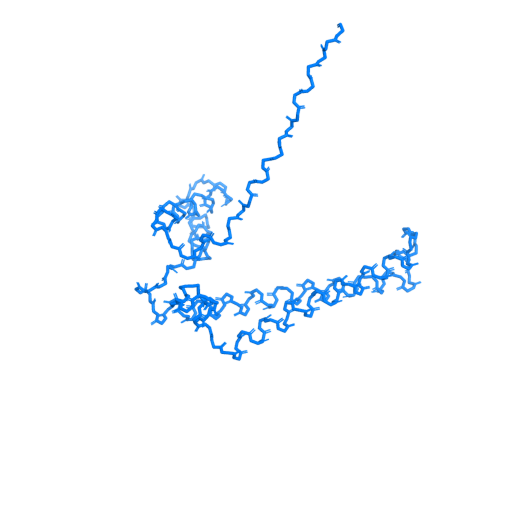.138 1.00 77.69 122 ALA A N 1
ATOM 1003 C CA . ALA A 1 122 ? -1.676 14.493 18.529 1.00 77.69 122 ALA A CA 1
ATOM 1004 C C . ALA A 1 122 ? -2.661 13.341 18.797 1.00 77.69 122 ALA A C 1
ATOM 1006 O O . ALA A 1 122 ? -2.523 12.608 19.766 1.00 77.69 122 ALA A O 1
ATOM 1007 N N . LYS A 1 123 ? -3.619 13.111 17.892 1.00 74.38 123 LYS A N 1
ATOM 1008 C CA . LYS A 1 123 ? -4.558 11.984 18.025 1.00 74.38 123 LYS A CA 1
ATOM 1009 C C . LYS A 1 123 ? -3.896 10.624 17.838 1.00 74.38 123 LYS A C 1
ATOM 1011 O O . LYS A 1 123 ? -4.356 9.635 18.400 1.00 74.38 123 LYS A O 1
ATOM 1016 N N . LEU A 1 124 ? -2.851 10.566 17.018 1.00 74.44 124 LEU A N 1
ATOM 1017 C CA . LEU A 1 124 ? -2.097 9.341 16.792 1.00 74.44 124 LEU A CA 1
ATOM 1018 C C . LEU A 1 124 ? -1.173 9.025 17.976 1.00 74.44 124 LEU A C 1
ATOM 1020 O O . LEU A 1 124 ? -1.086 7.860 18.347 1.00 74.44 124 LEU A O 1
ATOM 1024 N N . SER A 1 125 ? -0.558 10.036 18.600 1.00 76.50 125 SER A N 1
ATOM 1025 C CA . SER A 1 125 ? 0.208 9.856 19.838 1.00 76.50 125 SER A CA 1
ATOM 1026 C C . SER A 1 125 ? -0.696 9.444 20.997 1.00 76.50 125 SER A C 1
ATOM 1028 O O . SER A 1 125 ? -0.351 8.514 21.708 1.00 76.50 125 SER A O 1
ATOM 1030 N N . ASP A 1 126 ? -1.899 10.019 21.121 1.00 75.12 126 ASP A N 1
ATOM 1031 C CA . ASP A 1 126 ? -2.876 9.586 22.135 1.00 75.12 126 ASP A CA 1
ATOM 1032 C C . ASP A 1 126 ? -3.241 8.095 21.972 1.00 75.12 126 ASP A C 1
ATOM 1034 O O . ASP A 1 126 ? -3.422 7.370 22.953 1.00 75.12 126 ASP A O 1
ATOM 1038 N N . PHE A 1 127 ? -3.347 7.614 20.727 1.00 70.56 127 PHE A N 1
ATOM 1039 C CA . PHE A 1 127 ? -3.548 6.194 20.434 1.00 70.56 127 PHE A CA 1
ATOM 1040 C C . PHE A 1 127 ? -2.329 5.348 20.824 1.00 70.56 127 PHE A C 1
ATOM 1042 O O . PHE A 1 127 ? -2.495 4.292 21.438 1.00 70.56 127 PHE A O 1
ATOM 1049 N N . GLU A 1 128 ? -1.125 5.802 20.480 1.00 68.06 128 GLU A N 1
ATOM 1050 C CA . GLU A 1 128 ? 0.128 5.116 20.799 1.00 68.06 128 GLU A CA 1
ATOM 1051 C C . GLU A 1 128 ? 0.365 5.036 22.313 1.00 68.06 128 GLU A C 1
ATOM 1053 O O . GLU A 1 128 ? 0.704 3.969 22.811 1.00 68.06 128 GLU A O 1
ATOM 1058 N N . ASP A 1 129 ? 0.048 6.080 23.072 1.00 71.94 129 ASP A N 1
ATOM 1059 C CA . ASP A 1 129 ? 0.140 6.068 24.535 1.00 71.94 129 ASP A CA 1
ATOM 1060 C C . ASP A 1 129 ? -0.925 5.150 25.164 1.00 71.94 129 ASP A C 1
ATOM 1062 O O . ASP A 1 129 ? -0.656 4.407 26.108 1.00 71.94 129 ASP A O 1
ATOM 1066 N N . THR A 1 130 ? -2.147 5.136 24.616 1.00 67.31 130 THR A N 1
ATOM 1067 C CA . THR A 1 130 ? -3.263 4.337 25.162 1.00 67.31 130 THR A CA 1
ATOM 1068 C C . THR A 1 130 ? -3.122 2.837 24.879 1.00 67.31 130 THR A C 1
ATOM 1070 O O . THR A 1 130 ? -3.543 2.004 25.692 1.00 67.31 130 THR A O 1
ATOM 1073 N N . TYR A 1 131 ? -2.570 2.475 23.718 1.00 62.16 131 TYR A N 1
ATOM 1074 C CA . TYR A 1 131 ? -2.520 1.088 23.239 1.00 62.16 131 TYR A CA 1
ATOM 1075 C C . TYR A 1 131 ? -1.099 0.532 23.059 1.00 62.16 131 TYR A C 1
ATOM 1077 O O . TYR A 1 131 ? -0.950 -0.688 22.967 1.00 62.16 131 TYR A O 1
ATOM 1085 N N . GLY A 1 132 ? -0.066 1.376 23.052 1.00 54.28 132 GLY A N 1
ATOM 1086 C CA . GLY A 1 132 ? 1.345 0.985 22.954 1.00 54.28 132 GLY A CA 1
ATOM 1087 C C . GLY A 1 132 ? 1.958 0.540 24.285 1.00 54.28 132 GLY A C 1
ATOM 1088 O O . GLY A 1 132 ? 2.750 -0.399 24.291 1.00 54.28 132 GLY A O 1
ATOM 1089 N N . ASP A 1 133 ? 1.525 1.101 25.419 1.00 44.47 133 ASP A N 1
ATOM 1090 C CA . ASP A 1 133 ? 2.013 0.712 26.759 1.00 44.47 133 ASP A CA 1
ATOM 1091 C C . ASP A 1 133 ? 1.489 -0.671 27.213 1.00 44.47 133 ASP A C 1
ATOM 1093 O O . ASP A 1 133 ? 2.087 -1.365 28.033 1.00 44.47 133 ASP A O 1
ATOM 1097 N N . LYS A 1 134 ? 0.388 -1.153 26.618 1.00 42.28 134 LYS A N 1
ATOM 1098 C CA . LYS A 1 134 ? -0.262 -2.424 26.999 1.00 42.28 134 LYS A CA 1
ATOM 1099 C C . LYS A 1 134 ? 0.286 -3.677 26.304 1.00 42.28 134 LYS A C 1
ATOM 1101 O O . LYS A 1 134 ? -0.372 -4.715 26.343 1.00 42.28 134 LYS A O 1
ATOM 1106 N N . GLY A 1 135 ? 1.457 -3.620 25.665 1.00 42.66 135 GLY A N 1
ATOM 1107 C CA . GLY A 1 135 ? 2.061 -4.797 25.021 1.00 42.66 135 GLY A CA 1
ATOM 1108 C C . GLY A 1 135 ? 1.187 -5.424 23.923 1.00 42.66 135 GLY A C 1
ATOM 1109 O O . GLY A 1 135 ? 1.244 -6.632 23.695 1.00 42.66 135 GLY A O 1
ATOM 1110 N N . GLY A 1 136 ? 0.351 -4.614 23.263 1.00 37.22 136 GLY A N 1
ATOM 1111 C CA . GLY A 1 136 ? -0.528 -5.064 22.190 1.00 37.22 136 GLY A CA 1
ATOM 1112 C C . GLY A 1 136 ? 0.246 -5.558 20.955 1.00 37.22 136 GLY A C 1
ATOM 1113 O O . GLY A 1 136 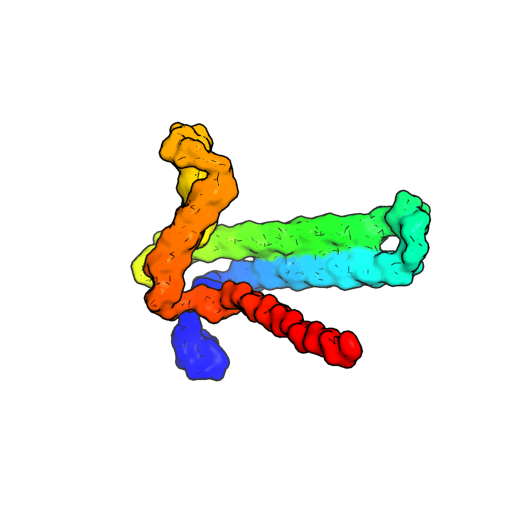? 1.392 -5.162 20.724 1.00 37.22 136 GLY A O 1
ATOM 1114 N N . PRO A 1 137 ? -0.370 -6.397 20.102 1.00 41.56 137 PRO A N 1
ATOM 1115 C CA . PRO A 1 137 ? 0.298 -7.097 18.997 1.00 41.56 137 PRO A CA 1
ATOM 1116 C C . PRO A 1 137 ? 0.786 -6.205 17.834 1.00 41.56 137 PRO A C 1
ATOM 1118 O O . PRO A 1 137 ? 1.154 -6.728 16.781 1.00 41.56 137 PRO A O 1
ATOM 1121 N N . SER A 1 138 ? 0.830 -4.876 17.993 1.00 40.88 138 SER A N 1
ATOM 1122 C CA . SER A 1 138 ? 1.494 -3.957 17.055 1.00 40.88 138 SER A CA 1
ATOM 1123 C C . SER A 1 138 ? 2.999 -3.804 17.303 1.00 40.88 138 SER A C 1
ATOM 1125 O O . SER A 1 138 ? 3.671 -3.161 16.497 1.00 40.88 138 SER A O 1
ATOM 1127 N N . ALA A 1 139 ? 3.560 -4.462 18.327 1.00 37.53 139 ALA A N 1
ATOM 1128 C CA . ALA A 1 139 ? 5.001 -4.498 18.617 1.00 37.53 139 ALA A CA 1
ATOM 1129 C C . ALA A 1 139 ? 5.887 -5.093 17.487 1.00 37.53 139 ALA A C 1
ATOM 1131 O O . ALA A 1 139 ? 7.097 -5.218 17.648 1.00 37.53 139 ALA A O 1
ATOM 1132 N N . GLY A 1 140 ? 5.310 -5.461 16.336 1.00 33.44 140 GLY A N 1
ATOM 1133 C CA . GLY A 1 140 ? 6.025 -5.915 15.138 1.00 33.44 140 GLY A CA 1
ATOM 1134 C C . GLY A 1 140 ? 6.220 -4.862 14.038 1.00 33.44 140 GLY A C 1
ATOM 1135 O O . GLY A 1 140 ? 6.918 -5.146 13.071 1.00 33.44 140 GLY A O 1
ATOM 1136 N N . MET A 1 141 ? 5.639 -3.664 14.156 1.00 32.75 141 MET A N 1
ATOM 1137 C CA . MET A 1 141 ? 5.945 -2.526 13.272 1.00 32.75 141 MET A CA 1
ATOM 1138 C C . MET A 1 141 ? 6.610 -1.404 14.065 1.00 32.75 141 MET A C 1
ATOM 1140 O O . MET A 1 141 ? 6.302 -0.226 13.905 1.00 32.75 141 MET A O 1
ATOM 1144 N N . GLY A 1 142 ? 7.568 -1.790 14.912 1.00 30.33 142 GLY A N 1
ATOM 1145 C CA . GLY A 1 142 ? 8.622 -0.871 15.293 1.00 30.33 142 GLY A CA 1
ATOM 1146 C C . GLY A 1 142 ? 9.236 -0.345 14.004 1.00 30.33 142 GLY A C 1
ATOM 1147 O O . GLY A 1 142 ? 9.931 -1.074 13.294 1.00 30.33 142 GLY A O 1
ATOM 1148 N N . LEU A 1 143 ? 8.955 0.922 13.699 1.00 31.50 143 LEU A N 1
ATOM 1149 C CA . LEU A 1 143 ? 9.952 1.787 13.101 1.00 31.50 143 LEU A CA 1
ATOM 1150 C C . LEU A 1 143 ? 11.219 1.500 13.898 1.00 31.50 143 LEU A C 1
ATOM 1152 O O . LEU A 1 143 ? 11.342 1.937 15.040 1.00 31.50 143 LEU A O 1
ATOM 1156 N N . MET A 1 144 ? 12.104 0.663 13.348 1.00 29.55 144 MET A N 1
ATOM 1157 C CA . MET A 1 144 ? 13.470 0.635 13.822 1.00 29.55 144 MET A CA 1
ATOM 1158 C C . MET A 1 144 ? 13.890 2.089 13.735 1.00 29.55 144 MET A C 1
ATOM 1160 O O . MET A 1 144 ? 14.034 2.631 12.637 1.00 29.55 144 MET A O 1
ATOM 1164 N N . GLU A 1 145 ? 14.024 2.728 14.895 1.00 28.95 145 GLU A N 1
ATOM 1165 C CA . GLU A 1 145 ? 14.964 3.810 15.048 1.00 28.95 145 GLU A CA 1
ATOM 1166 C C . GLU A 1 145 ? 16.258 3.276 14.446 1.00 28.95 145 GLU A C 1
ATOM 1168 O O . GLU A 1 145 ? 16.999 2.511 15.068 1.00 28.95 145 GLU A O 1
ATOM 1173 N N . ILE A 1 146 ? 16.518 3.640 13.194 1.00 30.62 146 ILE A N 1
ATOM 1174 C CA . ILE A 1 146 ? 17.866 3.634 12.680 1.00 30.62 146 ILE A CA 1
ATOM 1175 C C . ILE A 1 146 ? 18.531 4.729 13.506 1.00 30.62 146 ILE A C 1
ATOM 1177 O O . ILE A 1 146 ? 18.567 5.896 13.118 1.00 30.62 146 ILE A O 1
ATOM 1181 N N . LYS A 1 147 ? 19.021 4.354 14.693 1.00 27.22 147 LYS A N 1
ATOM 1182 C CA . LYS A 1 147 ? 20.117 5.052 15.343 1.00 27.22 147 LYS A CA 1
ATOM 1183 C C . LYS A 1 147 ? 21.267 4.953 14.359 1.00 27.22 147 LYS A C 1
ATOM 1185 O O . LYS A 1 147 ? 22.073 4.026 14.404 1.00 27.22 147 LYS A O 1
ATOM 1190 N N . VAL A 1 148 ? 21.308 5.899 13.426 1.00 31.97 148 VAL A N 1
ATOM 1191 C CA . VAL A 1 148 ? 22.530 6.241 12.724 1.00 31.97 148 VAL A CA 1
ATOM 1192 C C . VAL A 1 148 ? 23.437 6.757 13.829 1.00 31.97 148 VAL A C 1
ATOM 1194 O O . VAL A 1 148 ? 23.350 7.910 14.245 1.00 31.97 148 VAL A O 1
ATOM 1197 N N . ALA A 1 149 ? 24.237 5.855 14.391 1.00 29.41 149 ALA A N 1
ATOM 1198 C CA . ALA A 1 149 ? 25.385 6.228 15.182 1.00 29.41 149 ALA A CA 1
ATOM 1199 C C . ALA A 1 149 ? 26.288 7.019 14.236 1.00 29.41 149 ALA A C 1
ATOM 1201 O O . ALA A 1 149 ? 27.033 6.438 13.454 1.00 29.41 149 ALA A O 1
ATOM 1202 N N . VAL A 1 150 ? 26.148 8.344 14.245 1.00 34.66 150 VAL A N 1
ATOM 1203 C CA . VAL A 1 150 ? 27.129 9.245 13.652 1.00 34.66 150 VAL A CA 1
ATOM 1204 C C . VAL A 1 150 ? 28.392 9.053 14.490 1.00 34.66 150 VAL A C 1
ATOM 1206 O O . VAL A 1 150 ? 28.380 9.405 15.674 1.00 34.66 150 VAL A O 1
ATOM 1209 N N . PRO A 1 151 ? 29.465 8.445 13.955 1.00 35.09 151 PRO A N 1
ATOM 1210 C CA . PRO A 1 151 ? 30.710 8.362 14.688 1.00 35.09 151 PRO A CA 1
ATOM 1211 C C . PRO A 1 151 ? 31.250 9.785 14.812 1.00 35.09 151 PRO A C 1
ATOM 1213 O O . PRO A 1 151 ? 31.511 10.458 13.817 1.00 35.09 151 PRO A O 1
ATOM 1216 N N . SER A 1 152 ? 31.383 10.244 16.052 1.00 36.28 152 SER A N 1
ATOM 1217 C CA . SER A 1 152 ? 32.122 11.448 16.413 1.00 36.28 152 SER A CA 1
ATOM 1218 C C . SER A 1 152 ? 33.561 11.312 15.910 1.00 36.28 152 SER A C 1
ATOM 1220 O O . SER A 1 152 ? 34.365 10.594 16.506 1.00 36.28 152 SER A O 1
ATOM 1222 N N . SER A 1 153 ? 33.892 11.966 14.794 1.00 34.81 153 SER A N 1
ATOM 1223 C CA . SER A 1 153 ? 35.287 12.191 14.432 1.00 34.81 153 SER A CA 1
ATOM 1224 C C . SER A 1 153 ? 35.801 13.337 15.296 1.00 34.81 153 SER A C 1
ATOM 1226 O O . SER A 1 153 ? 35.562 14.511 15.010 1.00 34.81 153 SER A O 1
ATOM 1228 N N . LYS A 1 154 ? 36.504 12.988 16.372 1.00 35.44 154 LYS A N 1
ATOM 1229 C CA . LYS A 1 154 ? 37.464 13.900 16.985 1.00 35.44 154 LYS A CA 1
ATOM 1230 C C . LYS A 1 154 ? 38.511 14.236 15.925 1.00 35.44 154 LYS A C 1
ATOM 1232 O O . LYS A 1 154 ? 39.218 13.351 15.450 1.00 35.44 154 LYS A O 1
ATOM 1237 N N . SER A 1 155 ? 38.554 15.496 15.519 1.00 35.03 155 SER A N 1
ATOM 1238 C CA . SER A 1 155 ? 39.684 16.071 14.805 1.00 35.03 155 SER A CA 1
ATOM 1239 C C . SER A 1 155 ? 40.774 16.366 15.832 1.00 35.03 155 SER A C 1
ATOM 1241 O O . SER A 1 155 ? 40.747 17.415 16.472 1.00 35.03 155 SER A O 1
ATOM 1243 N N . ASP A 1 156 ? 41.688 15.418 16.013 1.00 38.34 156 ASP A N 1
ATOM 1244 C CA . ASP A 1 156 ? 42.994 15.681 16.611 1.00 38.34 156 ASP A CA 1
ATOM 1245 C C . ASP A 1 156 ? 43.953 16.059 15.472 1.00 38.34 156 ASP A C 1
ATOM 1247 O O . ASP A 1 156 ? 44.469 15.175 14.786 1.00 38.34 156 ASP A O 1
ATOM 1251 N N . VAL A 1 157 ? 44.139 17.367 15.257 1.00 38.75 157 VAL A N 1
ATOM 1252 C CA . VAL A 1 157 ? 45.380 18.001 14.767 1.00 38.75 157 VAL A CA 1
ATOM 1253 C C . VAL A 1 157 ? 45.498 19.363 15.436 1.00 38.75 157 VAL A C 1
ATOM 1255 O O . VAL A 1 157 ? 44.514 20.133 15.350 1.00 38.75 157 VAL A O 1
#

Organism: NCBI:txid72548

Sequence (157 aa):
LDFYGRPTEALWFHISRLDRARISFFLNTAWFFHMINLVFILYYWNYIDTQIWPGAFLINMPALLSIGSVITGGVLQGKAEQKLIDAQPERFPPAPTKYIKEGFHEWRTGKSGKPLMETIKAKLSDFEDTYGDKGGPSAGMGLMEIKVAVPSSKSDV

Radius of gyration: 21.71 Å; chains: 1; bounding box: 62×49×54 Å

Secondary structure (DSSP, 8-state):
--TTSS----HHHHS-HHHHHHHHHHHHHHHHHHHHHHHHHHHS-SHHHHHSTTHHHHHHHHHHHHHHHHHHHHHHHHHHHHHHHHH-TTTSPPPHHHHHHHHHHHHHTT-S-S-HHHHHHHHHHHHHHHHHTTT-TTTT-----------------

Foldseek 3Di:
DPVVPDDQLDLLVVFDPVLNVLLVVLQVLLVVLVVQLVVLCVVQVDPVSCVDPPSVVSNVVSNVSSVVSNVVSVVSVVVRSQVVCVVCVVSDPDDLVVLLVVLVVCVVVCVPVDDSVVSSVVSSVVVCVVQVVVPHSVVVPPPPPPPPVPPDPDPDD